Protein AF-A0A9D5JPM5-F1 (afdb_monomer)

Foldseek 3Di:
DVVVVVVVVVVVVVVVVVVPPPPPPPDDDPPPPPDDDPVCVVPPPPPWAPPVRVVVVVVQWAFAFWDDDDPWTWTQIPNDIDGQQDADPVARKGFPDGDDQWTWIDHTPDIDIDGHDPPDPPD

Solvent-accessible surface area (backbone atoms only — not comparable to full-atom values): 7832 Å² total; per-residue (Å²): 115,76,66,61,55,54,54,50,53,52,55,54,50,58,67,59,59,70,72,72,80,73,76,71,74,74,86,74,69,94,73,66,70,90,69,63,60,79,87,47,68,81,73,69,80,69,86,76,67,55,77,65,57,52,54,51,48,64,70,71,56,43,47,68,44,60,51,60,88,65,100,74,42,37,35,30,44,72,92,40,82,43,42,66,70,37,66,50,90,92,47,89,30,31,31,68,42,69,55,68,71,36,39,31,34,36,44,81,88,44,78,45,84,45,59,51,69,80,78,78,79,85,126

Secondary structure (DSSP, 8-state):
-HHHHHHHHHHHHHHHHTTSS--------TT--S---GGGGGG---SSS-HHHHHHHHHH--EEEEE-SSSS-EEEETTEEEETTPBPSSSSEEEEEEETTEEEEEETTEEEEE-PPP-----

Nearest PDB structures (foldseek):
  3oss-assembly1_C  TM=9.167E-01  e=3.503E-03  Escherichia coli ETEC H10407
  2y4y-assembly1_B-2  TM=6.130E-01  e=1.777E-02  Pseudomonas aeruginosa PAO1
  6hcg-assembly1_e  TM=7.668E-01  e=3.629E-01  Klebsiella pneumoniae
  2lnv-assembly1_A  TM=4.575E-01  e=1.013E-01  Dickeya dadantii 3937

pLDDT: mean 80.09, std 15.14, range [45.62, 97.38]

Structure (mmCIF, N/CA/C/O backbone):
data_AF-A0A9D5JPM5-F1
#
_entry.id   AF-A0A9D5JPM5-F1
#
loop_
_atom_site.group_PDB
_atom_site.id
_atom_site.type_symbol
_atom_site.label_atom_id
_atom_site.label_alt_id
_atom_site.label_comp_id
_atom_site.label_asym_id
_atom_site.label_entity_id
_atom_site.label_seq_id
_atom_site.pdbx_PDB_ins_code
_atom_site.Cartn_x
_atom_site.Cartn_y
_atom_site.Cartn_z
_atom_site.occupancy
_atom_site.B_iso_or_equiv
_atom_site.auth_seq_id
_atom_site.auth_comp_id
_atom_site.auth_asym_id
_atom_site.auth_atom_id
_atom_site.pdbx_PDB_model_num
ATOM 1 N N . MET A 1 1 ? -15.941 77.020 2.130 1.00 63.31 1 MET A N 1
ATOM 2 C CA . MET A 1 1 ? -14.984 76.455 3.115 1.00 63.31 1 MET A CA 1
ATOM 3 C C . MET A 1 1 ? -15.168 74.955 3.368 1.00 63.31 1 MET A C 1
ATOM 5 O O . MET A 1 1 ? -14.173 74.251 3.349 1.00 63.31 1 MET A O 1
ATOM 9 N N . ARG A 1 2 ? -16.395 74.424 3.523 1.00 69.44 2 ARG A N 1
ATOM 10 C CA . ARG A 1 2 ? -16.631 72.982 3.787 1.00 69.44 2 ARG A CA 1
ATOM 11 C C . ARG A 1 2 ? -16.162 72.018 2.677 1.00 69.44 2 ARG A C 1
ATOM 13 O O . ARG A 1 2 ? -15.784 70.895 2.978 1.00 69.44 2 ARG A O 1
ATOM 20 N N . PHE A 1 3 ? -16.121 72.469 1.421 1.00 73.44 3 PHE A N 1
ATOM 21 C CA . PHE A 1 3 ? -15.701 71.648 0.275 1.00 73.44 3 PHE A CA 1
ATOM 22 C C . PHE A 1 3 ? -14.178 71.411 0.214 1.00 73.44 3 PHE A C 1
ATOM 24 O O . PHE A 1 3 ? -13.732 70.311 -0.093 1.00 73.44 3 PHE A O 1
ATOM 31 N N . TYR A 1 4 ? -13.371 72.408 0.593 1.00 82.62 4 TYR A N 1
ATOM 32 C CA . TYR A 1 4 ? -11.906 72.283 0.633 1.00 82.62 4 TYR A CA 1
ATOM 33 C C . TYR A 1 4 ? -11.428 71.334 1.737 1.00 82.62 4 TYR A C 1
ATOM 35 O O . TYR A 1 4 ? -10.415 70.664 1.573 1.00 82.62 4 TYR A O 1
ATOM 43 N N . ILE A 1 5 ? -12.192 71.232 2.829 1.00 81.38 5 ILE A N 1
ATOM 44 C CA . ILE A 1 5 ? -11.916 70.293 3.921 1.00 81.38 5 ILE A CA 1
ATOM 45 C C . ILE A 1 5 ? -12.064 68.848 3.421 1.00 81.38 5 ILE A C 1
ATOM 47 O O . ILE A 1 5 ? -11.178 68.035 3.657 1.00 81.38 5 ILE A O 1
ATOM 51 N N . LEU A 1 6 ? -13.120 68.541 2.657 1.00 79.88 6 LEU A N 1
ATOM 52 C CA . LEU A 1 6 ? -13.325 67.205 2.079 1.00 79.88 6 LEU A CA 1
ATOM 53 C C . LEU A 1 6 ? -12.230 66.822 1.072 1.00 79.88 6 LEU A C 1
ATOM 55 O O . LEU A 1 6 ? -11.742 65.695 1.101 1.00 79.88 6 LEU A O 1
ATOM 59 N N . ILE A 1 7 ? -11.795 67.764 0.229 1.00 83.12 7 ILE A N 1
ATOM 60 C CA . ILE A 1 7 ? -10.694 67.542 -0.725 1.00 83.12 7 ILE A CA 1
ATOM 61 C C . ILE A 1 7 ? -9.374 67.281 0.011 1.00 83.12 7 ILE A C 1
ATOM 63 O O . ILE A 1 7 ? -8.626 66.382 -0.368 1.00 83.12 7 ILE A O 1
ATOM 67 N N . TYR A 1 8 ? -9.104 68.019 1.090 1.00 86.88 8 TYR A N 1
ATOM 68 C CA . TYR A 1 8 ? -7.905 67.820 1.902 1.00 86.88 8 TYR A CA 1
ATOM 69 C C . TYR A 1 8 ? -7.873 66.426 2.547 1.00 86.88 8 TYR A C 1
ATOM 71 O O . TYR A 1 8 ? -6.856 65.741 2.461 1.00 86.88 8 TYR A O 1
ATOM 79 N N . PHE A 1 9 ? -8.995 65.959 3.107 1.00 82.75 9 PHE A N 1
ATOM 80 C CA . PHE A 1 9 ? -9.097 64.595 3.644 1.00 82.75 9 PHE A CA 1
ATOM 81 C C . PHE A 1 9 ? -8.899 63.522 2.570 1.00 82.75 9 PHE A C 1
ATOM 83 O O . PHE A 1 9 ? -8.254 62.510 2.832 1.00 82.75 9 PHE A O 1
ATOM 90 N N . PHE A 1 10 ? -9.402 63.749 1.356 1.00 82.25 10 PHE A N 1
ATOM 91 C CA . PHE A 1 10 ? -9.241 62.809 0.249 1.00 82.25 10 PHE A CA 1
ATOM 92 C C . PHE A 1 10 ? -7.776 62.692 -0.208 1.00 82.25 10 PHE A C 1
ATOM 94 O O . PHE A 1 10 ? -7.275 61.587 -0.403 1.00 82.25 10 PHE A O 1
ATOM 101 N N . ILE A 1 11 ? -7.053 63.814 -0.296 1.00 82.50 11 ILE A N 1
ATOM 102 C CA . ILE A 1 11 ? -5.614 63.826 -0.618 1.00 82.50 11 ILE A CA 1
ATOM 103 C C . ILE A 1 11 ? -4.799 63.151 0.497 1.00 82.50 11 ILE A C 1
ATOM 105 O O . ILE A 1 11 ? -3.889 62.370 0.216 1.00 82.50 11 ILE A O 1
ATOM 109 N N . LEU A 1 12 ? -5.153 63.397 1.762 1.00 79.50 12 LEU A N 1
ATOM 110 C CA . LEU A 1 12 ? -4.478 62.794 2.913 1.00 79.50 12 LEU A CA 1
ATOM 111 C C . LEU A 1 12 ? -4.699 61.270 2.981 1.00 79.50 12 LEU A C 1
ATOM 113 O O . LEU A 1 12 ? -3.784 60.529 3.335 1.00 79.50 12 LEU A O 1
ATOM 117 N N . PHE A 1 13 ? -5.876 60.792 2.566 1.00 78.69 13 PHE A N 1
ATOM 118 C CA . PHE A 1 13 ? -6.194 59.365 2.465 1.00 78.69 13 PHE A CA 1
ATOM 119 C C . PHE A 1 13 ? -5.400 58.653 1.354 1.00 78.69 13 PHE A C 1
ATOM 121 O O . PHE A 1 13 ? -4.910 57.539 1.560 1.00 78.69 13 PHE A O 1
ATOM 128 N N . ILE A 1 14 ? -5.203 59.304 0.200 1.00 76.50 14 ILE A N 1
ATOM 129 C CA . ILE A 1 14 ? -4.378 58.763 -0.897 1.00 76.50 14 ILE A CA 1
ATOM 130 C C . ILE A 1 14 ? -2.914 58.613 -0.454 1.00 76.50 14 ILE A C 1
ATOM 132 O O . ILE A 1 14 ? -2.307 57.576 -0.714 1.00 76.50 14 ILE A O 1
ATOM 136 N N . LEU A 1 15 ? -2.367 59.594 0.273 1.00 68.12 15 LEU A N 1
ATOM 137 C CA . LEU A 1 15 ? -0.993 59.534 0.794 1.00 68.12 15 LEU A CA 1
ATOM 138 C C . LEU A 1 15 ? -0.796 58.452 1.872 1.00 68.12 15 LEU A C 1
ATOM 140 O O . LEU A 1 15 ? 0.282 57.870 1.958 1.00 68.12 15 LEU A O 1
ATOM 144 N N . PHE A 1 16 ? -1.821 58.142 2.675 1.00 65.06 16 PHE A N 1
ATOM 145 C CA . PHE A 1 16 ? -1.749 57.062 3.671 1.00 65.06 16 PHE A CA 1
ATOM 146 C C . PHE A 1 16 ? -1.854 55.657 3.056 1.00 65.06 16 PHE A C 1
ATOM 148 O O . PHE A 1 16 ? -1.282 54.704 3.586 1.00 65.06 16 PHE A O 1
ATOM 155 N N . SER A 1 17 ? -2.551 55.514 1.926 1.00 63.50 17 SER A N 1
ATOM 156 C CA . SER A 1 17 ? -2.816 54.207 1.307 1.00 63.50 17 SER A CA 1
ATOM 157 C C . SER A 1 17 ? -1.566 53.556 0.695 1.00 63.50 17 SER A C 1
ATOM 159 O O . SER A 1 17 ? -1.481 52.331 0.631 1.00 63.50 17 SER A O 1
ATOM 161 N N . SER A 1 18 ? -0.557 54.337 0.288 1.00 58.44 18 SER A N 1
ATOM 162 C CA . SER A 1 18 ? 0.677 53.798 -0.308 1.00 58.44 18 SER A CA 1
ATOM 163 C C . SER A 1 18 ? 1.628 53.124 0.691 1.00 58.44 18 SER A C 1
ATOM 165 O O . SER A 1 18 ? 2.536 52.416 0.267 1.00 58.44 18 SER A O 1
ATOM 167 N N . ALA A 1 19 ? 1.442 53.303 2.004 1.00 59.09 19 ALA A N 1
ATOM 168 C CA . ALA A 1 19 ? 2.345 52.740 3.017 1.00 59.09 19 ALA A CA 1
ATOM 169 C C . ALA A 1 19 ? 2.063 51.262 3.365 1.00 59.09 19 ALA A C 1
ATOM 171 O O . ALA A 1 19 ? 2.875 50.624 4.030 1.00 59.09 19 ALA A O 1
ATOM 172 N N . VAL A 1 20 ? 0.930 50.699 2.927 1.00 59.72 20 VAL A N 1
ATOM 173 C CA . VAL A 1 20 ? 0.465 49.370 3.377 1.00 59.72 20 VAL A CA 1
ATOM 174 C C . VAL A 1 20 ? 0.970 48.217 2.492 1.00 59.72 20 VAL A C 1
ATOM 176 O O . VAL A 1 20 ? 0.954 47.066 2.914 1.00 59.72 20 VAL A O 1
ATOM 179 N N . PHE A 1 21 ? 1.497 48.488 1.293 1.00 56.75 21 PHE A N 1
ATOM 180 C CA . PHE A 1 21 ? 1.841 47.442 0.313 1.00 56.75 21 PHE A CA 1
ATOM 181 C C . PHE A 1 21 ? 3.331 47.049 0.262 1.00 56.75 21 PHE A C 1
ATOM 183 O O . PHE A 1 21 ? 3.805 46.522 -0.742 1.00 56.75 21 PHE A O 1
ATOM 190 N N . ALA A 1 22 ? 4.078 47.287 1.343 1.00 57.56 22 ALA A N 1
ATOM 191 C CA . ALA A 1 22 ? 5.505 46.960 1.443 1.00 57.56 22 ALA A CA 1
ATOM 192 C C . ALA A 1 22 ? 5.807 45.750 2.349 1.00 57.56 22 ALA A C 1
ATOM 194 O O . ALA A 1 22 ? 6.925 45.608 2.837 1.00 57.56 22 ALA A O 1
ATOM 195 N N . GLN A 1 23 ? 4.851 44.843 2.570 1.00 63.12 23 GLN A N 1
ATOM 196 C CA . GLN A 1 23 ? 5.185 43.516 3.095 1.00 63.12 23 GLN A CA 1
ATOM 197 C C . GLN A 1 23 ? 5.637 42.626 1.936 1.00 63.12 23 GLN A C 1
ATOM 199 O O . GLN A 1 23 ? 4.886 41.795 1.428 1.00 63.12 23 GLN A O 1
ATOM 204 N N . GLN A 1 24 ? 6.886 42.826 1.504 1.00 63.72 24 GLN A N 1
ATOM 205 C CA . GLN A 1 24 ? 7.608 41.813 0.743 1.00 63.72 24 GLN A CA 1
ATOM 206 C C . GLN A 1 24 ? 7.581 40.531 1.576 1.00 63.72 24 GLN A C 1
ATOM 208 O O . GLN A 1 24 ? 8.176 40.466 2.651 1.00 63.72 24 GLN A O 1
ATOM 213 N N . GLN A 1 25 ? 6.830 39.531 1.115 1.00 68.69 25 GLN A N 1
ATOM 214 C CA . GLN A 1 25 ? 6.920 38.190 1.671 1.00 68.69 25 GLN A CA 1
ATOM 215 C C . GLN A 1 25 ? 8.389 37.779 1.564 1.00 68.69 25 GLN A C 1
ATOM 217 O O . GLN A 1 25 ? 8.950 37.795 0.468 1.00 68.69 25 GLN A O 1
ATOM 222 N N . GLY A 1 26 ? 9.025 37.531 2.712 1.00 72.50 26 GLY A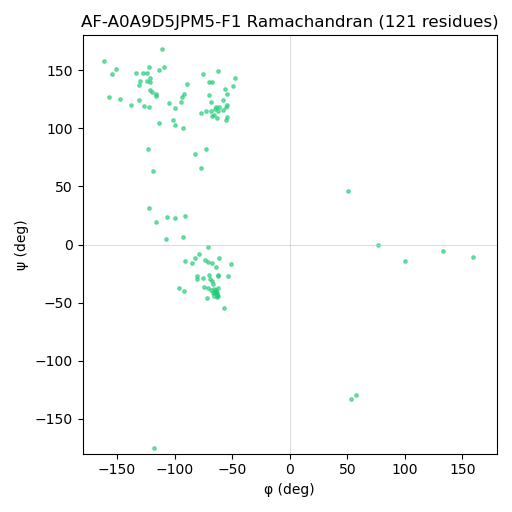 N 1
ATOM 223 C CA . GLY A 1 26 ? 10.440 37.184 2.773 1.00 72.50 26 GLY A CA 1
ATOM 224 C C . GLY A 1 26 ? 10.755 36.067 1.783 1.00 72.50 26 GLY A C 1
ATOM 225 O O . GLY A 1 26 ? 9.971 35.127 1.637 1.00 72.50 26 GLY A O 1
ATOM 226 N N . TYR A 1 27 ? 11.874 36.209 1.073 1.00 78.50 27 TYR A N 1
ATOM 227 C CA . TYR A 1 27 ? 12.353 35.222 0.115 1.00 78.50 27 TYR A CA 1
ATOM 228 C C . TYR A 1 27 ? 12.488 33.871 0.825 1.00 78.50 27 TYR A C 1
ATOM 230 O O . TYR A 1 27 ? 13.366 33.698 1.669 1.00 78.50 27 TYR A O 1
ATOM 238 N N . LYS A 1 28 ? 11.575 32.939 0.532 1.00 71.38 28 LYS A N 1
ATOM 239 C CA . LYS A 1 28 ? 11.697 31.558 0.995 1.00 71.38 28 LYS A CA 1
ATOM 240 C C . LYS A 1 28 ? 12.841 30.916 0.237 1.00 71.38 28 LYS A C 1
ATOM 242 O O . LYS A 1 28 ? 12.871 30.994 -0.991 1.00 71.38 28 LYS A O 1
ATOM 247 N N . ASP A 1 29 ? 13.755 30.299 0.969 1.00 83.12 29 ASP A N 1
ATOM 248 C CA . ASP A 1 29 ? 14.858 29.574 0.366 1.00 83.12 29 ASP A CA 1
ATOM 249 C C . ASP A 1 29 ? 14.289 28.370 -0.418 1.00 83.12 29 ASP A C 1
ATOM 251 O O . ASP A 1 29 ? 13.655 27.492 0.174 1.00 83.12 29 ASP A O 1
ATOM 255 N N . PRO A 1 30 ? 14.452 28.323 -1.756 1.00 78.50 30 PRO A N 1
ATOM 256 C CA . PRO A 1 30 ? 13.936 27.226 -2.571 1.00 78.50 30 PRO A CA 1
ATOM 257 C C . PRO A 1 30 ? 14.710 25.915 -2.365 1.00 78.50 30 PRO A C 1
ATOM 259 O O . PRO A 1 30 ? 14.350 24.899 -2.962 1.00 78.50 30 PRO A O 1
ATOM 262 N N . PHE A 1 31 ? 15.758 25.928 -1.537 1.00 85.06 31 PHE A N 1
ATOM 263 C CA . PHE A 1 31 ? 16.605 24.782 -1.232 1.00 85.06 31 PHE A CA 1
ATOM 264 C C . PHE A 1 31 ? 16.536 24.352 0.235 1.00 85.06 31 PHE A C 1
ATOM 266 O O . PHE A 1 31 ? 17.415 23.614 0.685 1.00 85.06 31 PHE A O 1
ATOM 273 N N . GLU A 1 32 ? 15.491 24.740 0.976 1.00 75.62 32 GLU A N 1
ATOM 274 C CA . GLU A 1 32 ? 15.228 24.123 2.277 1.00 75.62 32 GLU A CA 1
ATOM 275 C C . GLU A 1 32 ? 15.141 22.593 2.107 1.00 75.62 32 GLU A C 1
ATOM 277 O O . GLU A 1 32 ? 14.310 22.095 1.335 1.00 75.62 32 GLU A O 1
ATOM 282 N N . PRO A 1 33 ? 16.006 21.815 2.783 1.00 71.44 33 PRO A N 1
ATOM 283 C CA . PRO A 1 33 ? 15.997 20.373 2.647 1.00 71.44 33 PRO A CA 1
ATOM 284 C C . PRO A 1 33 ? 14.667 19.839 3.179 1.00 71.44 33 PRO A C 1
ATOM 286 O O . PRO A 1 33 ? 14.354 19.951 4.360 1.00 71.44 33 PRO A O 1
ATOM 289 N N . LEU A 1 34 ? 13.891 19.191 2.307 1.00 63.78 34 LEU A N 1
ATOM 290 C CA . LEU A 1 34 ? 12.646 18.501 2.681 1.00 63.78 34 LEU A CA 1
ATOM 291 C C . LEU A 1 34 ? 12.877 17.361 3.688 1.00 63.78 34 LEU A C 1
ATOM 293 O O . LEU A 1 34 ? 11.926 16.810 4.247 1.00 63.78 34 LEU A O 1
ATOM 297 N N . VAL A 1 35 ? 14.140 16.988 3.895 1.00 63.62 35 VAL A N 1
ATOM 298 C CA . VAL A 1 35 ? 14.559 15.954 4.828 1.00 63.62 35 VAL A CA 1
ATOM 299 C C . VAL A 1 35 ? 14.887 16.606 6.162 1.00 63.62 35 VAL A C 1
ATOM 301 O O . VAL A 1 35 ? 15.962 17.158 6.376 1.00 63.62 35 VAL A O 1
ATOM 304 N N . LEU A 1 36 ? 13.930 16.499 7.071 1.00 54.81 36 LEU A N 1
ATOM 305 C CA . LEU A 1 36 ? 14.146 16.670 8.495 1.00 54.81 36 LEU A CA 1
ATOM 306 C C . LEU A 1 36 ? 15.204 15.647 8.942 1.00 54.81 36 LEU A C 1
ATOM 308 O O . LEU A 1 36 ? 14.960 14.441 8.859 1.00 54.81 36 LEU A O 1
ATOM 312 N N . THR A 1 37 ? 16.368 16.115 9.405 1.00 58.91 37 THR A N 1
ATOM 313 C CA . THR A 1 37 ? 17.296 15.307 10.215 1.00 58.91 37 THR A CA 1
ATOM 314 C C . THR A 1 37 ? 16.488 14.629 11.321 1.00 58.91 37 THR A C 1
ATOM 316 O O . THR A 1 37 ? 15.530 15.223 11.819 1.00 58.91 37 THR A O 1
ATOM 319 N N . ASP A 1 38 ? 16.824 13.387 11.675 1.00 57.22 38 ASP A N 1
ATOM 320 C CA . ASP A 1 38 ? 15.970 12.475 12.456 1.00 57.22 38 ASP A CA 1
ATOM 321 C C . ASP A 1 38 ? 15.398 13.046 13.776 1.00 57.22 38 ASP A C 1
ATOM 323 O O . ASP A 1 38 ? 14.384 12.549 14.259 1.00 57.22 38 ASP A O 1
ATOM 327 N N . GLU A 1 39 ? 15.942 14.146 14.303 1.00 54.34 39 GLU A N 1
ATOM 328 C CA . GLU A 1 39 ? 15.388 14.905 15.435 1.00 54.34 39 GLU A CA 1
ATOM 329 C C . GLU A 1 39 ? 14.052 15.624 15.150 1.00 54.34 39 GLU A C 1
ATOM 331 O O . GLU A 1 39 ? 13.343 15.999 16.082 1.00 54.34 39 GLU A O 1
ATOM 336 N N . ALA A 1 40 ? 13.649 15.795 13.887 1.00 49.41 40 ALA A N 1
ATOM 337 C CA . ALA A 1 40 ? 12.373 16.421 13.528 1.00 49.41 40 ALA A CA 1
ATOM 338 C C . ALA A 1 40 ? 11.313 15.438 12.983 1.00 49.41 40 ALA A C 1
ATOM 340 O O . ALA A 1 40 ? 10.189 15.849 12.676 1.00 49.41 40 ALA A O 1
ATOM 341 N N . LYS A 1 41 ? 11.593 14.123 12.978 1.00 48.19 41 LYS A N 1
ATOM 342 C CA . LYS A 1 41 ? 10.564 13.087 12.741 1.00 48.19 41 LYS A CA 1
ATOM 343 C C . LYS A 1 41 ? 9.477 13.051 13.823 1.00 48.19 41 LYS A C 1
ATOM 345 O O . LYS A 1 41 ? 8.377 12.585 13.545 1.00 48.19 41 LYS A O 1
ATOM 350 N N . GLU A 1 42 ? 9.717 13.612 15.009 1.00 51.00 42 GLU A N 1
ATOM 351 C CA . GLU A 1 42 ? 8.691 13.714 16.059 1.00 51.00 42 GLU A CA 1
ATOM 352 C C . GLU A 1 42 ? 7.674 14.856 15.851 1.00 51.00 42 GLU A C 1
ATOM 354 O O . GLU A 1 42 ? 6.665 14.918 16.554 1.00 51.00 42 GLU A O 1
ATOM 359 N N . LYS A 1 43 ? 7.873 15.746 14.865 1.00 46.66 43 LYS A N 1
ATOM 360 C CA . LYS A 1 43 ? 7.012 16.927 14.641 1.00 46.66 43 LYS A CA 1
ATOM 361 C C . LYS A 1 43 ? 6.359 17.010 13.257 1.00 46.66 43 LYS A C 1
ATOM 363 O O . LYS A 1 43 ? 6.027 18.095 12.791 1.00 46.66 43 LYS A O 1
ATOM 368 N N . LYS A 1 44 ? 6.051 15.871 12.636 1.00 45.62 44 LYS A N 1
ATOM 369 C CA . LYS A 1 44 ? 4.964 15.798 11.641 1.00 45.62 44 LYS A CA 1
ATOM 370 C C . LYS A 1 44 ? 3.893 14.816 12.104 1.00 45.62 44 LYS A C 1
ATOM 372 O O . LYS A 1 44 ? 3.621 13.794 11.488 1.00 45.62 44 LYS A O 1
ATOM 377 N N . LYS A 1 45 ? 3.273 15.163 13.232 1.00 49.44 45 LYS A N 1
ATOM 378 C CA . LYS A 1 45 ? 1.946 14.670 13.595 1.00 49.44 45 LYS A CA 1
ATOM 379 C C . LYS A 1 45 ? 0.9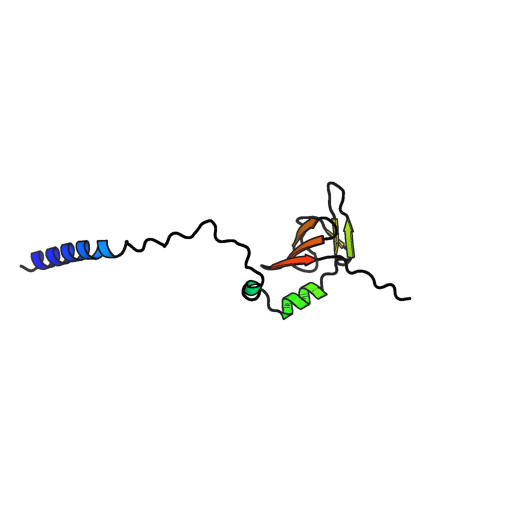59 15.385 12.666 1.00 49.44 45 LYS A C 1
ATOM 381 O O . LYS A 1 45 ? 0.451 16.449 12.996 1.00 49.44 45 LYS A O 1
ATOM 386 N N . THR A 1 46 ? 0.805 14.869 11.451 1.00 46.03 46 THR A N 1
ATOM 387 C CA . THR A 1 46 ? -0.254 15.296 10.535 1.00 46.03 46 THR A CA 1
ATOM 388 C C . THR A 1 46 ? -1.577 14.879 11.169 1.00 46.03 46 THR A C 1
ATOM 390 O O . THR A 1 46 ? -1.841 13.689 11.360 1.00 46.03 46 THR A O 1
ATOM 393 N N . GLU A 1 47 ? -2.353 15.871 11.601 1.00 61.22 47 GLU A N 1
ATOM 394 C CA . GLU A 1 47 ? -3.757 15.713 11.972 1.00 61.22 47 GLU A CA 1
ATOM 395 C C . GLU A 1 47 ? -4.494 15.067 10.795 1.00 61.22 47 GLU A C 1
ATOM 397 O O . GLU A 1 47 ? -4.322 15.503 9.665 1.00 61.22 47 GLU A O 1
ATOM 402 N N . GLY A 1 48 ? -5.252 13.998 11.049 1.00 55.25 48 GLY A N 1
ATOM 403 C CA . GLY A 1 48 ? -6.041 13.338 10.000 1.00 55.25 48 GLY A CA 1
ATOM 404 C C . GLY A 1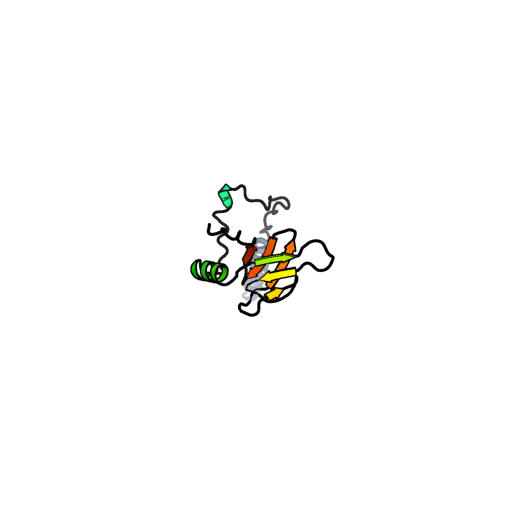 48 ? -6.454 11.891 10.279 1.00 55.25 48 GLY A C 1
ATOM 405 O O . GLY A 1 48 ? -7.278 11.339 9.559 1.00 55.25 48 GLY A O 1
ATOM 406 N N . THR A 1 49 ? -5.922 11.238 11.316 1.00 56.78 49 THR A N 1
ATOM 407 C CA . THR A 1 49 ? -6.387 9.905 11.753 1.00 56.78 49 THR A CA 1
ATOM 408 C C . THR A 1 49 ? -5.999 9.720 13.213 1.00 56.78 49 THR A C 1
ATOM 410 O O . THR A 1 49 ? -4.826 9.920 13.559 1.00 56.78 49 THR A O 1
ATOM 413 N N . THR A 1 50 ? -6.949 9.379 14.081 1.0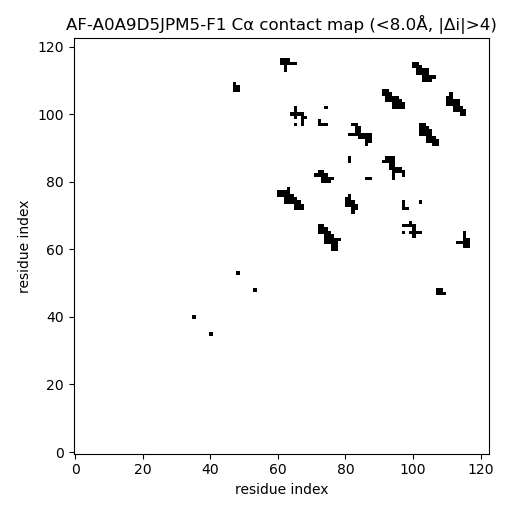0 74.44 50 THR A N 1
ATOM 414 C CA . THR A 1 50 ? -6.633 9.121 15.495 1.00 74.44 50 THR A CA 1
ATOM 415 C C . THR A 1 50 ? -5.682 7.919 15.614 1.00 74.44 50 THR A C 1
ATOM 417 O O . THR A 1 50 ? -5.730 7.008 14.785 1.00 74.44 50 THR A O 1
ATOM 420 N N . PRO A 1 51 ? -4.800 7.868 16.634 1.00 77.25 51 PRO A N 1
ATOM 421 C CA . PRO A 1 51 ? -3.911 6.717 16.851 1.00 77.25 51 PRO A CA 1
ATOM 422 C C . PRO A 1 51 ? -4.656 5.375 16.933 1.00 77.25 51 PRO A C 1
ATOM 424 O O . PRO A 1 51 ? -4.102 4.321 16.628 1.00 77.25 51 PRO A O 1
ATOM 427 N N . GLU A 1 52 ? -5.920 5.421 17.347 1.00 80.00 52 GLU A N 1
ATOM 428 C CA . GLU A 1 52 ? -6.817 4.276 17.431 1.00 80.00 52 GLU A CA 1
ATOM 429 C C . GLU A 1 52 ? -7.265 3.773 16.049 1.00 80.00 52 GLU A C 1
ATOM 431 O O . GLU A 1 52 ? -7.154 2.579 15.771 1.00 80.00 52 GLU A O 1
ATOM 436 N N . GLU A 1 53 ? -7.666 4.673 15.149 1.00 81.19 53 GLU A N 1
ATOM 437 C CA . GLU A 1 53 ? -8.032 4.350 13.762 1.00 81.19 53 GLU A CA 1
ATOM 438 C C . GLU A 1 53 ? -6.849 3.792 12.962 1.00 81.19 53 GLU A C 1
ATOM 440 O O . GLU A 1 53 ? -7.003 2.842 12.196 1.00 81.19 53 GLU A O 1
ATOM 445 N N . GLU A 1 54 ? -5.648 4.334 13.169 1.00 82.06 54 GLU A N 1
ATOM 446 C CA . GLU A 1 54 ? -4.430 3.827 12.531 1.00 82.06 54 GLU A CA 1
ATOM 447 C C . GLU A 1 54 ? -4.126 2.387 12.964 1.00 82.06 54 GLU A C 1
ATOM 449 O O . GLU A 1 54 ? -3.831 1.518 12.140 1.00 82.06 54 GLU A O 1
ATOM 454 N N . LYS A 1 55 ? -4.258 2.107 14.264 1.00 82.56 55 LYS A N 1
ATOM 455 C CA . LYS A 1 55 ? -4.071 0.758 14.800 1.00 82.56 55 LYS A CA 1
ATOM 456 C C . LYS A 1 55 ? -5.151 -0.200 14.292 1.00 82.56 55 LYS A C 1
ATOM 458 O O . LYS A 1 55 ? -4.842 -1.350 13.984 1.00 82.56 55 LYS A O 1
ATOM 463 N N . ALA A 1 56 ? -6.397 0.260 14.175 1.00 84.00 56 ALA A N 1
ATOM 464 C CA . ALA A 1 56 ? -7.494 -0.522 13.609 1.00 84.00 56 ALA A CA 1
ATOM 465 C C . ALA A 1 56 ? -7.240 -0.874 12.133 1.00 84.00 56 ALA A C 1
ATOM 467 O O . ALA A 1 56 ? -7.357 -2.043 11.759 1.00 84.00 56 ALA A O 1
ATOM 468 N N . PHE A 1 57 ? -6.798 0.094 11.323 1.00 86.12 57 PHE A N 1
ATOM 469 C CA . PHE A 1 57 ? -6.422 -0.122 9.924 1.00 86.12 57 PHE A CA 1
ATOM 470 C C . PHE A 1 57 ? -5.328 -1.189 9.793 1.00 86.12 57 PHE A C 1
ATOM 472 O O . PHE A 1 57 ? -5.537 -2.203 9.123 1.00 86.12 57 PHE A O 1
ATOM 479 N N . LEU A 1 58 ? -4.204 -1.028 10.501 1.00 84.12 58 LEU A N 1
ATOM 480 C CA . LEU A 1 58 ? -3.073 -1.966 10.439 1.00 84.12 58 LEU A CA 1
ATOM 481 C C . LEU A 1 58 ? -3.427 -3.385 10.916 1.00 84.12 58 LEU A C 1
ATOM 483 O O . LEU A 1 58 ? -2.798 -4.354 10.488 1.00 84.12 58 LEU A O 1
ATOM 487 N N . ASN A 1 59 ? -4.425 -3.520 11.792 1.00 86.06 59 ASN A N 1
ATOM 488 C CA . ASN A 1 59 ? -4.933 -4.821 12.227 1.00 86.06 59 ASN A CA 1
ATOM 489 C C . ASN A 1 59 ? -5.904 -5.450 11.216 1.00 86.06 59 ASN A C 1
ATOM 491 O O . ASN A 1 59 ? -5.978 -6.674 11.138 1.00 86.06 59 ASN A O 1
ATOM 495 N N . SER A 1 60 ? -6.639 -4.636 10.453 1.00 87.00 60 SER A N 1
ATOM 496 C CA . SER A 1 60 ? -7.618 -5.099 9.457 1.00 87.00 60 SER A CA 1
ATOM 497 C C . SER A 1 60 ? -6.992 -5.525 8.124 1.00 87.00 60 SER A C 1
ATOM 499 O O . SER A 1 60 ? -7.537 -6.376 7.420 1.00 87.00 60 SER A O 1
ATOM 501 N N . VAL A 1 61 ? -5.836 -4.952 7.779 1.00 90.81 61 VAL A N 1
ATOM 502 C CA . VAL A 1 61 ? -5.143 -5.213 6.515 1.00 90.81 61 VAL A CA 1
ATOM 503 C C . VAL A 1 61 ? -4.023 -6.217 6.740 1.00 90.81 61 VAL A C 1
ATOM 505 O O . VAL A 1 61 ? -3.057 -5.948 7.456 1.00 90.81 61 VAL A O 1
ATOM 508 N N . ASN A 1 62 ? -4.119 -7.377 6.093 1.00 92.44 62 ASN A N 1
ATOM 509 C CA . ASN A 1 62 ? -3.077 -8.392 6.149 1.00 92.44 62 ASN A CA 1
ATOM 510 C C . ASN A 1 62 ? -2.428 -8.571 4.777 1.00 92.44 62 ASN A C 1
ATOM 512 O O . ASN A 1 62 ? -3.010 -9.187 3.892 1.00 92.44 62 ASN A O 1
ATOM 516 N N . LEU A 1 63 ? -1.214 -8.049 4.599 1.00 93.44 63 LEU A N 1
ATOM 517 C CA . LEU A 1 63 ? -0.430 -8.314 3.395 1.00 93.44 63 LEU A CA 1
ATOM 518 C C . LEU A 1 63 ? 0.181 -9.718 3.490 1.00 93.44 63 LEU A C 1
ATOM 520 O O . LEU A 1 63 ? 1.041 -9.976 4.335 1.00 93.44 63 LEU A O 1
ATOM 524 N N . GLU A 1 64 ? -0.274 -10.618 2.625 1.00 94.44 64 GLU A N 1
ATOM 525 C CA . GLU A 1 64 ? 0.117 -12.031 2.616 1.00 94.44 64 GLU A CA 1
ATOM 526 C C . GLU A 1 64 ? 1.243 -12.303 1.625 1.00 94.44 64 GLU A C 1
ATOM 528 O O . GLU A 1 64 ? 2.148 -13.088 1.907 1.00 94.44 64 GLU A O 1
ATOM 533 N N . GLY A 1 65 ? 1.216 -11.627 0.479 1.00 93.94 65 GLY A N 1
ATOM 534 C CA . GLY A 1 65 ? 2.189 -11.847 -0.577 1.00 93.94 65 GLY A CA 1
ATOM 535 C C . GLY A 1 65 ? 2.258 -10.697 -1.563 1.00 93.94 65 GLY A C 1
ATOM 536 O O . GLY A 1 65 ? 1.319 -9.914 -1.709 1.00 93.94 65 GLY A O 1
ATOM 537 N N . VAL A 1 66 ? 3.395 -10.617 -2.246 1.00 95.62 66 VAL A N 1
ATOM 538 C CA . VAL A 1 66 ? 3.627 -9.674 -3.337 1.00 95.62 66 VAL A CA 1
ATOM 539 C C . VAL A 1 66 ? 4.192 -10.451 -4.516 1.00 95.62 66 VAL A C 1
ATOM 541 O O . VAL A 1 66 ? 5.203 -11.141 -4.386 1.00 95.62 66 VAL A O 1
ATOM 544 N N . LEU A 1 67 ? 3.526 -10.340 -5.658 1.00 94.12 67 LEU A N 1
ATOM 545 C CA . LEU A 1 67 ? 3.963 -10.853 -6.946 1.00 94.12 67 LEU A CA 1
ATOM 546 C C . LEU A 1 67 ? 4.556 -9.680 -7.722 1.00 94.12 67 LEU A C 1
ATOM 548 O O . LEU A 1 67 ? 3.842 -8.817 -8.230 1.00 94.12 67 LEU A O 1
ATOM 552 N N . TRP A 1 68 ? 5.878 -9.634 -7.773 1.00 87.69 68 TRP A N 1
ATOM 553 C CA . TRP A 1 68 ? 6.643 -8.567 -8.402 1.00 87.69 68 TRP A CA 1
ATOM 554 C C . TRP A 1 68 ? 7.674 -9.193 -9.345 1.00 87.69 68 TRP A C 1
ATOM 556 O O . TRP A 1 68 ? 8.241 -10.239 -9.034 1.00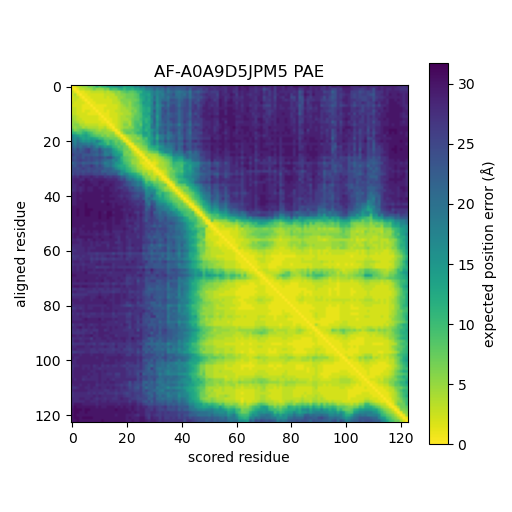 87.69 68 TRP A O 1
ATOM 566 N N . GLY A 1 69 ? 7.893 -8.587 -10.514 1.00 82.88 69 GLY A N 1
ATOM 567 C CA . GLY A 1 69 ? 8.858 -9.087 -11.507 1.00 82.88 69 GLY A CA 1
ATOM 568 C C . GLY A 1 69 ? 8.352 -9.151 -12.950 1.00 82.88 69 GLY A C 1
ATOM 569 O O . GLY A 1 69 ? 9.147 -9.434 -13.838 1.00 82.88 69 GLY A O 1
ATOM 570 N N . GLY A 1 70 ? 7.069 -8.873 -13.193 1.00 86.38 70 GLY A N 1
ATOM 571 C CA . GLY A 1 70 ? 6.509 -8.674 -14.534 1.00 86.38 70 GLY A CA 1
ATOM 572 C C . GLY A 1 70 ? 5.932 -7.269 -14.715 1.00 86.38 70 GLY A C 1
ATOM 573 O O . GLY A 1 70 ? 6.006 -6.443 -13.805 1.00 86.38 70 GLY A O 1
ATOM 574 N N . ASP A 1 71 ? 5.312 -7.030 -15.870 1.00 91.00 71 ASP A N 1
ATOM 575 C CA . ASP A 1 71 ? 4.702 -5.735 -16.220 1.00 91.00 71 ASP A CA 1
ATOM 576 C C . ASP A 1 71 ? 3.424 -5.420 -15.416 1.00 91.00 71 ASP A C 1
ATOM 578 O O . ASP A 1 71 ? 2.972 -4.278 -15.383 1.00 91.00 71 ASP A O 1
ATOM 582 N N . ASP A 1 72 ? 2.848 -6.428 -14.752 1.00 92.62 72 ASP A N 1
ATOM 583 C CA . ASP A 1 72 ? 1.627 -6.324 -13.945 1.00 92.62 72 ASP A CA 1
ATOM 584 C C . ASP A 1 72 ? 1.894 -6.802 -12.504 1.00 92.62 72 ASP A C 1
ATOM 586 O O . ASP A 1 72 ? 1.656 -7.971 -12.183 1.00 92.62 72 ASP A O 1
ATOM 590 N N . PRO A 1 73 ? 2.454 -5.945 -11.629 1.00 95.06 73 PRO A N 1
ATOM 591 C CA . PRO A 1 73 ? 2.695 -6.296 -10.235 1.00 95.06 73 PRO A CA 1
ATOM 592 C C . PRO A 1 73 ? 1.379 -6.418 -9.457 1.00 95.06 73 PRO A C 1
ATOM 594 O O . PRO A 1 73 ? 0.464 -5.605 -9.605 1.00 95.06 73 PRO A O 1
ATOM 597 N N . GLN A 1 74 ? 1.304 -7.423 -8.586 1.00 96.88 74 GLN A N 1
ATOM 598 C CA . GLN A 1 74 ? 0.093 -7.765 -7.839 1.00 96.88 74 GLN A CA 1
ATOM 599 C C .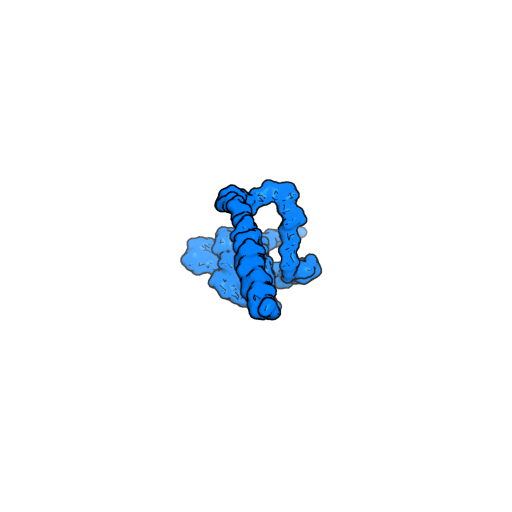 GLN A 1 74 ? 0.400 -7.987 -6.356 1.00 96.88 74 GLN A C 1
ATOM 601 O O . GLN A 1 74 ? 1.469 -8.473 -5.982 1.00 96.88 74 GLN A O 1
ATOM 606 N N . ALA A 1 75 ? -0.553 -7.646 -5.497 1.00 96.69 75 ALA A N 1
ATOM 607 C CA . ALA A 1 75 ? -0.479 -7.853 -4.057 1.00 96.69 75 ALA A CA 1
ATOM 608 C C . ALA A 1 75 ? -1.639 -8.733 -3.594 1.00 96.69 75 ALA A C 1
ATOM 610 O O . ALA A 1 75 ? -2.767 -8.561 -4.049 1.00 96.69 75 ALA A O 1
ATOM 611 N N . ILE A 1 76 ? -1.362 -9.648 -2.666 1.00 96.06 76 ILE A N 1
ATOM 612 C CA . ILE A 1 76 ? -2.377 -10.467 -2.003 1.00 96.06 76 ILE A CA 1
ATOM 613 C C . ILE A 1 76 ? -2.619 -9.860 -0.626 1.00 96.06 76 ILE A C 1
ATOM 615 O O . ILE A 1 76 ? -1.755 -9.936 0.254 1.00 96.06 76 ILE A O 1
ATOM 619 N N . ILE A 1 77 ? -3.772 -9.220 -0.457 1.00 94.94 77 ILE A N 1
ATOM 620 C CA . ILE A 1 77 ? -4.151 -8.498 0.755 1.00 94.94 77 ILE A CA 1
ATOM 621 C C . ILE A 1 77 ? -5.453 -9.099 1.278 1.00 94.94 77 ILE A C 1
ATOM 623 O O . ILE A 1 77 ? -6.475 -9.053 0.598 1.00 94.94 77 ILE A O 1
ATOM 627 N N . SER A 1 78 ? -5.412 -9.655 2.488 1.00 92.56 78 SER A N 1
ATOM 628 C CA . SER A 1 78 ? -6.555 -10.291 3.155 1.00 92.56 78 SER A CA 1
ATOM 629 C C . SER A 1 78 ? -7.269 -11.318 2.256 1.00 92.56 78 SER A C 1
ATOM 631 O O . SER A 1 78 ? -8.492 -11.304 2.132 1.00 92.56 78 SER A O 1
ATOM 633 N N . GLY A 1 79 ? -6.490 -12.181 1.594 1.00 92.81 79 GLY A N 1
ATOM 634 C CA . GLY A 1 79 ? -6.973 -13.215 0.673 1.00 92.81 79 GLY A CA 1
ATOM 635 C C . GLY A 1 79 ? -7.409 -12.745 -0.722 1.00 92.81 79 GLY A C 1
ATOM 636 O O . GLY A 1 79 ? -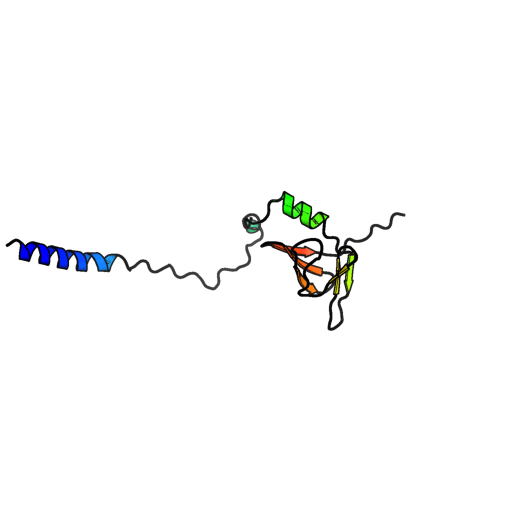7.797 -13.580 -1.538 1.00 92.81 79 GLY A O 1
ATOM 637 N N . GLU A 1 80 ? -7.342 -11.449 -1.032 1.00 95.62 80 GLU A N 1
ATOM 638 C CA . GLU A 1 80 ? -7.743 -10.907 -2.335 1.00 95.62 80 GLU A CA 1
ATOM 639 C C . GLU A 1 80 ? -6.562 -10.330 -3.122 1.00 95.62 80 GLU A C 1
ATOM 641 O O . GLU A 1 80 ? -5.590 -9.840 -2.549 1.00 95.62 80 GLU A O 1
ATOM 646 N N . VAL A 1 81 ? -6.655 -10.382 -4.454 1.00 96.62 81 VAL A N 1
ATOM 647 C CA . VAL A 1 81 ? -5.620 -9.879 -5.365 1.00 96.62 81 VAL A CA 1
ATOM 648 C C . VAL A 1 81 ? -5.933 -8.442 -5.762 1.00 96.62 81 VAL A C 1
ATOM 650 O O . VAL A 1 81 ? -7.015 -8.164 -6.276 1.00 96.62 81 VAL A O 1
ATOM 653 N N . TYR A 1 82 ? -4.958 -7.558 -5.571 1.00 97.12 82 TYR A N 1
ATOM 654 C CA . TYR A 1 82 ? -5.044 -6.138 -5.896 1.00 97.12 82 TYR A CA 1
ATOM 655 C C . TYR A 1 82 ? -3.875 -5.690 -6.773 1.00 97.12 82 TYR A C 1
ATOM 657 O O . TYR A 1 82 ? -2.747 -6.176 -6.634 1.00 97.12 82 TYR A O 1
ATOM 665 N N . ARG A 1 83 ? -4.144 -4.718 -7.645 1.00 96.69 83 ARG A N 1
ATOM 666 C CA . ARG A 1 83 ? -3.179 -4.042 -8.518 1.00 96.69 83 ARG A CA 1
ATOM 667 C C . ARG A 1 83 ? -2.977 -2.596 -8.096 1.00 96.69 83 ARG A C 1
ATOM 669 O O . ARG A 1 83 ? -3.737 -2.036 -7.305 1.00 96.69 83 ARG A O 1
ATOM 676 N N . VAL A 1 84 ? -1.949 -1.965 -8.656 1.00 96.00 84 VAL A N 1
ATOM 677 C CA . VAL A 1 84 ? -1.735 -0.524 -8.493 1.00 96.00 84 VAL A CA 1
ATOM 678 C C . VAL A 1 84 ? -2.957 0.235 -9.009 1.00 96.00 84 VAL A C 1
ATOM 680 O O . VAL A 1 84 ? -3.350 0.091 -10.161 1.00 96.00 84 VAL A O 1
ATOM 683 N N . GLY A 1 85 ? -3.540 1.069 -8.152 1.00 95.75 85 GLY A N 1
ATOM 684 C CA . GLY A 1 85 ? -4.742 1.835 -8.459 1.00 95.75 85 GLY A CA 1
ATOM 685 C C . GLY A 1 85 ? -6.036 1.243 -7.901 1.00 95.75 85 GLY A C 1
ATOM 686 O O . GLY A 1 85 ? -7.025 1.975 -7.833 1.00 95.75 85 GLY A O 1
ATOM 687 N N . ASP A 1 86 ? -6.041 -0.009 -7.447 1.00 97.38 86 ASP A N 1
ATOM 688 C CA . ASP A 1 86 ? -7.254 -0.637 -6.925 1.00 97.38 86 ASP A CA 1
ATOM 689 C C . ASP A 1 86 ? -7.610 -0.120 -5.528 1.00 97.38 86 ASP A C 1
ATOM 691 O O . ASP A 1 86 ? -6.737 0.183 -4.707 1.00 97.38 86 ASP A O 1
ATOM 695 N N . LYS A 1 87 ? -8.915 -0.043 -5.247 1.00 96.44 87 LYS A N 1
ATOM 696 C CA . LYS A 1 87 ? -9.443 0.183 -3.897 1.00 96.44 87 LYS A CA 1
ATOM 697 C C . LYS A 1 87 ? -9.652 -1.148 -3.181 1.00 96.44 87 LYS A C 1
ATOM 699 O O . LYS A 1 87 ? -10.185 -2.083 -3.775 1.00 96.44 87 LYS A O 1
ATOM 704 N N . LEU A 1 88 ? -9.287 -1.205 -1.904 1.00 94.19 88 LEU A N 1
ATOM 705 C CA . LEU A 1 88 ? -9.554 -2.356 -1.047 1.00 94.19 88 LEU A CA 1
ATOM 706 C C . LEU A 1 88 ? -11.065 -2.479 -0.820 1.00 94.19 88 LEU A C 1
ATOM 708 O O . LEU A 1 88 ? -11.758 -1.481 -0.644 1.00 94.19 88 LEU A O 1
ATOM 712 N N . LYS A 1 89 ? -11.598 -3.703 -0.827 1.00 90.75 89 LYS A N 1
ATOM 713 C CA . LYS A 1 89 ? -13.051 -3.906 -0.690 1.00 90.75 89 LYS A CA 1
ATOM 714 C C . LYS A 1 89 ? -13.566 -3.599 0.711 1.00 90.75 89 LYS A C 1
ATOM 716 O O . LYS A 1 89 ? -14.668 -3.084 0.863 1.00 90.75 89 LYS A O 1
ATOM 721 N N . SER A 1 90 ? -12.779 -3.939 1.727 1.00 86.44 90 SER A N 1
ATOM 722 C CA . SER A 1 90 ? -13.218 -3.885 3.126 1.00 86.44 90 SER A CA 1
ATOM 723 C C . SER A 1 90 ? -13.064 -2.508 3.768 1.00 86.44 90 SER A C 1
ATOM 725 O O . SER A 1 90 ? -13.629 -2.270 4.830 1.00 86.44 90 SER A O 1
ATOM 727 N N . ILE A 1 91 ? -12.277 -1.618 3.161 1.00 89.06 91 ILE A N 1
ATOM 728 C CA . ILE A 1 91 ? -11.895 -0.320 3.725 1.00 89.06 91 ILE A CA 1
ATOM 729 C C . ILE A 1 91 ? -11.648 0.688 2.600 1.00 89.06 91 ILE A C 1
ATOM 731 O O . ILE A 1 91 ? -11.201 0.300 1.525 1.00 89.06 91 ILE A O 1
ATOM 735 N N . ASP A 1 92 ? -11.870 1.984 2.845 1.00 91.25 92 ASP A N 1
ATOM 736 C CA . ASP A 1 92 ? -11.572 3.040 1.860 1.00 91.25 92 ASP A CA 1
ATOM 737 C C . ASP A 1 92 ? -10.066 3.337 1.804 1.00 91.25 92 ASP A C 1
ATOM 739 O O . ASP A 1 92 ? -9.571 4.392 2.199 1.00 91.25 92 ASP A O 1
ATOM 743 N N . ALA A 1 93 ? -9.320 2.339 1.348 1.00 93.19 93 ALA A N 1
ATOM 744 C CA . ALA A 1 93 ? -7.894 2.398 1.110 1.00 93.19 93 ALA A CA 1
ATOM 745 C C . ALA A 1 93 ? -7.607 2.052 -0.350 1.00 93.19 93 ALA A C 1
ATOM 747 O O . ALA A 1 93 ? -8.363 1.320 -0.991 1.00 93.19 93 ALA A O 1
ATOM 748 N N . LYS A 1 94 ? -6.502 2.565 -0.883 1.00 96.25 94 LYS A N 1
ATOM 749 C CA . LYS A 1 94 ? -6.115 2.371 -2.283 1.00 96.25 94 LYS A CA 1
ATOM 750 C C . LYS A 1 94 ? -4.667 1.926 -2.382 1.00 96.25 94 LYS A C 1
ATOM 752 O O . LYS A 1 94 ? -3.798 2.478 -1.708 1.00 96.25 94 LYS A O 1
ATOM 757 N N . VAL A 1 95 ? -4.397 0.957 -3.248 1.00 96.56 95 VAL A N 1
ATOM 758 C CA . VAL A 1 95 ? -3.030 0.541 -3.562 1.00 96.56 95 VAL A CA 1
ATOM 759 C C . VAL A 1 95 ? -2.381 1.625 -4.415 1.00 96.56 95 VAL A C 1
ATOM 761 O O . VAL A 1 95 ? -2.801 1.895 -5.539 1.00 96.56 95 VAL A O 1
ATOM 764 N N . PHE A 1 96 ? -1.355 2.267 -3.869 1.00 95.00 96 PHE A N 1
ATOM 765 C CA . PHE A 1 96 ? -0.644 3.361 -4.521 1.00 95.00 96 PHE A CA 1
ATOM 766 C C . PHE A 1 96 ? 0.563 2.866 -5.321 1.00 95.00 96 PHE A C 1
ATOM 768 O O . PHE A 1 96 ? 0.822 3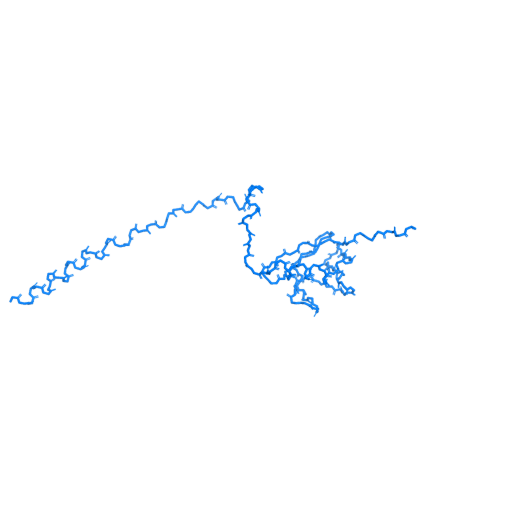.362 -6.415 1.00 95.00 96 PHE A O 1
ATOM 775 N N . LYS A 1 97 ? 1.304 1.886 -4.790 1.00 95.19 97 LYS A N 1
ATOM 776 C CA . LYS A 1 97 ? 2.505 1.336 -5.433 1.00 95.19 97 LYS A CA 1
ATOM 777 C C . LYS A 1 97 ? 2.762 -0.096 -4.970 1.00 95.19 97 LYS A C 1
ATOM 779 O O . LYS A 1 97 ? 2.519 -0.420 -3.811 1.00 95.19 97 LYS A O 1
ATOM 784 N N . ILE A 1 98 ? 3.296 -0.925 -5.861 1.00 96.00 98 ILE A N 1
ATOM 785 C CA . ILE A 1 98 ? 3.815 -2.261 -5.552 1.00 96.00 98 ILE A CA 1
ATOM 786 C C . ILE A 1 98 ? 5.246 -2.309 -6.088 1.00 96.00 98 ILE A C 1
ATOM 788 O O . ILE A 1 98 ? 5.460 -2.097 -7.280 1.00 96.00 98 ILE A O 1
ATOM 792 N N . GLU A 1 99 ? 6.226 -2.526 -5.215 1.00 93.38 99 GLU A N 1
ATOM 793 C CA . GLU A 1 99 ? 7.642 -2.534 -5.592 1.00 93.38 99 GLU A CA 1
ATOM 794 C C . GLU A 1 99 ? 8.426 -3.519 -4.731 1.00 93.38 99 GLU A C 1
ATOM 796 O O . GLU A 1 99 ? 8.419 -3.442 -3.501 1.00 93.38 99 GLU A O 1
ATOM 801 N N . GLY A 1 100 ? 9.127 -4.450 -5.382 1.00 91.06 100 GLY A N 1
ATOM 802 C CA . GLY A 1 100 ? 9.817 -5.519 -4.672 1.00 91.06 100 GLY A CA 1
ATOM 803 C C . GLY A 1 100 ? 8.851 -6.258 -3.743 1.00 91.06 100 GLY A C 1
ATOM 804 O O . GLY A 1 100 ? 7.716 -6.551 -4.100 1.00 91.06 100 GLY A O 1
ATOM 805 N N . ASN A 1 101 ? 9.276 -6.486 -2.502 1.00 91.81 101 ASN A N 1
ATOM 806 C CA . ASN A 1 101 ? 8.449 -7.130 -1.480 1.00 91.81 101 ASN A CA 1
ATOM 807 C C . ASN A 1 101 ? 7.629 -6.138 -0.626 1.00 91.81 101 ASN A C 1
ATOM 809 O O . ASN A 1 101 ? 7.312 -6.432 0.529 1.00 91.81 101 ASN A O 1
ATOM 813 N N . THR A 1 102 ? 7.349 -4.948 -1.159 1.00 93.44 102 THR A N 1
ATOM 814 C CA . THR A 1 102 ? 6.678 -3.855 -0.454 1.00 93.44 102 THR A CA 1
ATOM 815 C C . THR A 1 102 ? 5.429 -3.409 -1.213 1.00 93.44 102 THR A C 1
ATOM 817 O O . THR A 1 102 ? 5.434 -3.276 -2.438 1.00 93.44 102 THR A O 1
ATOM 820 N N . VAL A 1 103 ? 4.366 -3.109 -0.466 1.00 96.06 103 VAL A N 1
ATOM 821 C CA . VAL A 1 103 ? 3.142 -2.484 -0.984 1.00 96.06 103 VAL A CA 1
ATOM 822 C C . VAL A 1 103 ? 2.902 -1.171 -0.253 1.00 96.06 103 VAL A C 1
ATOM 824 O O . VAL A 1 103 ? 2.978 -1.112 0.973 1.00 96.06 103 VAL A O 1
ATOM 827 N N . VAL A 1 104 ? 2.600 -0.122 -1.011 1.00 95.44 104 VAL A N 1
ATOM 828 C CA . VAL A 1 104 ? 2.262 1.205 -0.499 1.00 95.44 104 VAL A CA 1
ATOM 829 C C . VAL A 1 104 ? 0.761 1.412 -0.642 1.00 95.44 104 VAL A C 1
ATOM 831 O O . VAL A 1 104 ? 0.230 1.344 -1.753 1.00 95.44 104 VAL A O 1
ATOM 834 N N . ILE A 1 105 ? 0.081 1.677 0.470 1.00 95.06 105 ILE A N 1
ATOM 835 C CA . ILE A 1 105 ? -1.372 1.858 0.537 1.00 95.06 105 ILE A CA 1
ATOM 836 C C . ILE A 1 105 ? -1.676 3.264 1.051 1.00 95.06 105 ILE A C 1
ATOM 838 O O . ILE A 1 105 ? -1.127 3.684 2.067 1.00 95.06 105 ILE A O 1
ATOM 842 N N . SER A 1 106 ? -2.564 3.988 0.375 1.00 93.50 106 SER A N 1
ATOM 843 C CA . SER A 1 106 ? -3.128 5.234 0.896 1.00 93.50 106 SER A CA 1
ATOM 844 C C . SER A 1 106 ? -4.415 4.941 1.660 1.00 93.50 106 SER A C 1
ATOM 846 O O . SER A 1 106 ? -5.305 4.287 1.113 1.00 93.50 106 SER A O 1
ATOM 848 N N . TYR A 1 107 ? -4.528 5.448 2.883 1.00 91.50 107 TYR A N 1
ATOM 849 C CA . TYR A 1 107 ? -5.732 5.370 3.708 1.00 91.50 107 TYR A CA 1
ATOM 850 C C . TYR A 1 107 ? -5.947 6.721 4.395 1.00 91.50 107 TYR A C 1
ATOM 852 O O . TYR A 1 107 ? -5.067 7.203 5.113 1.00 91.50 107 TYR A O 1
ATOM 860 N N . GLY A 1 108 ? -7.089 7.358 4.123 1.00 88.19 108 GLY A N 1
ATOM 861 C CA . GLY A 1 108 ? -7.309 8.760 4.479 1.00 88.19 108 GLY A CA 1
ATOM 862 C C . GLY A 1 108 ? -6.243 9.671 3.858 1.00 88.19 108 GLY A C 1
ATOM 863 O O . GLY A 1 108 ? -5.945 9.576 2.669 1.00 88.19 108 GLY A O 1
ATOM 864 N N . GLU A 1 109 ? -5.633 10.523 4.678 1.00 85.31 109 GLU A N 1
ATOM 865 C CA . GLU A 1 109 ? -4.546 11.431 4.273 1.00 85.31 109 GLU A CA 1
ATOM 866 C C . GLU A 1 109 ? -3.143 10.832 4.486 1.00 85.31 109 GLU A C 1
ATOM 868 O O . GLU A 1 109 ? -2.127 11.511 4.319 1.00 85.31 109 GLU A O 1
ATOM 873 N N . LYS A 1 110 ? -3.070 9.554 4.875 1.00 87.62 110 LYS A N 1
ATOM 874 C CA . LYS A 1 110 ? -1.824 8.869 5.221 1.00 87.62 110 LYS A CA 1
ATOM 875 C C . LYS A 1 110 ? -1.437 7.835 4.171 1.00 87.62 110 LYS A C 1
ATOM 877 O O . LYS A 1 110 ? -2.271 7.247 3.481 1.00 87.62 110 LYS A O 1
ATOM 882 N N . ILE A 1 111 ? -0.133 7.599 4.086 1.00 91.38 111 ILE A N 1
ATOM 883 C CA . ILE A 1 111 ? 0.471 6.570 3.246 1.00 91.38 111 ILE A CA 1
ATOM 884 C C . ILE A 1 111 ? 1.162 5.565 4.161 1.00 91.38 111 ILE A C 1
ATOM 886 O O . ILE A 1 111 ? 1.959 5.944 5.018 1.00 91.38 111 ILE A O 1
ATOM 890 N N . TYR A 1 112 ? 0.865 4.288 3.953 1.00 92.00 112 TYR A N 1
ATOM 891 C CA . TYR A 1 112 ? 1.395 3.175 4.724 1.00 92.00 112 TYR A CA 1
ATOM 892 C C . TYR A 1 112 ? 2.241 2.279 3.834 1.00 92.00 112 TYR A C 1
ATOM 894 O O . TYR A 1 112 ? 1.788 1.816 2.787 1.00 92.00 112 TYR A O 1
ATOM 902 N N . GLU A 1 113 ? 3.466 2.010 4.273 1.00 93.50 113 GLU A N 1
ATOM 903 C CA . GLU A 1 113 ? 4.335 1.013 3.661 1.00 93.50 113 GLU A CA 1
ATOM 904 C C . GLU A 1 113 ? 4.171 -0.320 4.399 1.00 93.50 113 GLU A C 1
ATOM 906 O O . GLU A 1 113 ? 4.371 -0.404 5.612 1.00 93.50 113 GLU A O 1
ATOM 911 N N . MET A 1 114 ? 3.802 -1.371 3.671 1.00 92.38 114 MET A N 1
ATOM 912 C CA . MET A 1 114 ? 3.543 -2.695 4.225 1.00 92.38 114 MET A CA 1
ATOM 913 C C . MET A 1 114 ? 4.450 -3.745 3.592 1.00 92.38 114 MET A C 1
ATOM 915 O O . MET A 1 114 ? 4.723 -3.723 2.392 1.00 92.38 114 MET A O 1
ATOM 919 N N . LYS A 1 115 ? 4.877 -4.705 4.416 1.00 92.50 115 LYS A N 1
ATOM 920 C CA . LYS A 1 115 ? 5.639 -5.889 4.002 1.00 92.50 115 LYS A CA 1
ATOM 921 C C . LYS A 1 115 ? 4.905 -7.155 4.446 1.00 92.50 115 LYS A C 1
ATOM 923 O O . LYS A 1 115 ? 4.265 -7.122 5.502 1.00 92.50 115 LYS A O 1
ATOM 928 N N . PRO A 1 116 ? 4.999 -8.263 3.690 1.00 90.38 116 PRO A N 1
ATOM 929 C CA . PRO A 1 116 ? 4.381 -9.518 4.085 1.00 90.38 116 PRO A CA 1
ATOM 930 C C . PRO A 1 116 ? 4.851 -9.965 5.467 1.00 90.38 116 PRO A C 1
ATOM 932 O O . PRO A 1 116 ? 6.052 -9.953 5.768 1.00 90.38 116 PRO A O 1
ATOM 935 N N . LYS A 1 117 ? 3.909 -10.374 6.320 1.00 83.38 117 LYS A N 1
ATOM 936 C CA . LYS A 1 117 ? 4.254 -10.932 7.632 1.00 83.38 117 LYS A CA 1
ATOM 937 C C . LYS A 1 117 ? 4.944 -12.279 7.412 1.00 83.38 117 LYS A C 1
ATOM 939 O O . LYS A 1 117 ? 4.371 -13.183 6.813 1.00 83.38 117 LYS A O 1
ATOM 944 N N . LYS A 1 118 ? 6.175 -12.440 7.912 1.00 78.25 118 LYS A N 1
ATOM 945 C CA . LYS A 1 118 ? 6.846 -13.749 7.909 1.00 78.25 118 LYS A CA 1
ATOM 946 C C . LYS A 1 118 ? 6.015 -14.717 8.751 1.00 78.25 118 LYS A C 1
ATOM 948 O O . LYS A 1 118 ? 5.839 -14.485 9.948 1.00 78.25 118 LYS A O 1
ATOM 953 N N . LYS A 1 119 ? 5.512 -15.789 8.138 1.00 71.50 119 LYS A N 1
ATOM 954 C CA . LYS A 1 119 ? 4.839 -16.870 8.861 1.00 71.50 119 LY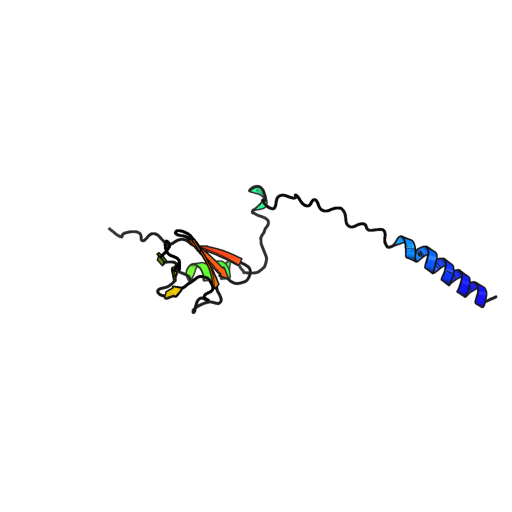S A CA 1
ATOM 955 C C . LYS A 1 119 ? 5.868 -17.487 9.813 1.00 71.50 119 LYS A C 1
ATOM 957 O O . LYS A 1 119 ? 6.893 -17.989 9.360 1.00 71.50 119 LYS A O 1
ATOM 962 N N . LYS A 1 120 ? 5.652 -17.375 11.127 1.00 66.44 120 LYS A N 1
ATOM 963 C CA . LYS A 1 120 ? 6.427 -18.162 12.092 1.00 66.44 120 LYS A CA 1
ATOM 964 C C . LYS A 1 120 ? 5.996 -19.609 11.883 1.00 66.44 120 LYS A C 1
ATOM 966 O O . LYS A 1 120 ? 4.820 -19.915 12.046 1.00 66.44 120 LYS A O 1
ATOM 971 N N . GLU A 1 121 ? 6.913 -20.455 11.440 1.00 63.53 121 GLU A N 1
ATOM 972 C CA . GLU A 1 121 ? 6.696 -21.898 11.437 1.00 63.53 121 GLU A CA 1
ATOM 973 C C . GLU A 1 121 ? 6.539 -22.330 12.899 1.00 63.53 121 GLU A C 1
ATOM 975 O O . GLU A 1 121 ? 7.487 -22.246 13.682 1.00 63.53 121 GLU A O 1
ATOM 980 N N . GLU A 1 122 ? 5.321 -22.699 13.293 1.00 60.28 122 GLU A N 1
ATOM 981 C CA . GLU A 1 122 ? 5.101 -23.442 14.530 1.00 60.28 122 GLU A CA 1
ATOM 982 C C . GLU A 1 122 ? 5.719 -24.828 14.316 1.00 60.28 122 GLU A C 1
ATOM 984 O O . GLU A 1 122 ? 5.278 -25.583 13.448 1.00 60.28 122 GLU A O 1
ATOM 989 N N . LYS A 1 123 ? 6.822 -25.088 15.024 1.00 48.59 123 LYS A N 1
ATOM 990 C CA . LYS A 1 123 ? 7.465 -26.401 15.108 1.00 48.59 123 LYS A CA 1
ATOM 991 C C . LYS A 1 123 ? 6.761 -27.276 16.130 1.00 48.59 123 LYS A C 1
ATOM 993 O O . LYS A 1 123 ? 6.384 -26.722 17.187 1.00 48.59 123 LYS A O 1
#

Mean predicted aligned error: 16.34 Å

Radius of gyration: 28.33 Å; Cα contacts (8 Å, |Δi|>4): 136; chains: 1; bounding box: 34×103×34 Å

Sequence (123 aa):
MRFYILIYFFILFILFSSAVFAQQQGYKDPFEPLVLTDEAKEKKKTEGTTPEEEKAFLNSVNLEGVLWGGDDPQAIISGEVYRVGDKLKSIDAKVFKIEGNTVVISYGEKIYEMKPKKKKEEK